Protein AF-A0A3N5LWG7-F1 (afdb_monomer_lite)

Secondary structure (DSSP, 8-state):
--EEEE-HHHHHHHHHHHHHTT----HHHHHHHTSSSEEEEEEE-SHHHHHTSBPP-STTTTTTS-TTS--BHHHHHHHHHHTT--HHHHHHTT-GGGHHHHHHHHT--GGGG-PEEEEEPPHHHHHH-TT--EEEEE-HHHHHHHHHHHHTTSS----EEEEEEES---

pLDDT: mean 87.25, std 9.74, range [47.16, 97.75]

Structure (mmCIF, N/CA/C/O backbone):
data_AF-A0A3N5LWG7-F1
#
_entry.id   AF-A0A3N5LWG7-F1
#
loop_
_atom_site.group_PDB
_atom_site.id
_atom_site.type_symbol
_atom_site.label_atom_id
_atom_site.label_alt_id
_atom_site.label_comp_id
_atom_site.label_asym_id
_atom_site.label_entity_id
_atom_site.label_seq_id
_atom_site.pdbx_PDB_ins_code
_atom_site.Cartn_x
_atom_site.Cartn_y
_atom_site.Cartn_z
_atom_site.occupancy
_atom_site.B_iso_or_equiv
_atom_site.auth_seq_id
_atom_site.auth_comp_id
_atom_site.auth_asym_id
_atom_site.auth_atom_id
_atom_site.pdbx_PDB_model_num
ATOM 1 N N . MET A 1 1 ? -10.930 -10.900 6.594 1.00 75.50 1 MET A N 1
ATOM 2 C CA . MET A 1 1 ? -10.620 -9.713 7.422 1.00 75.50 1 MET A CA 1
ATOM 3 C C . MET A 1 1 ? -11.469 -9.610 8.697 1.00 75.50 1 MET A C 1
ATOM 5 O O . MET A 1 1 ? -12.608 -9.138 8.664 1.00 75.50 1 MET A O 1
ATOM 9 N N . LYS A 1 2 ? -10.902 -10.026 9.837 1.00 81.06 2 LYS A N 1
ATOM 10 C CA . LYS A 1 2 ? -11.422 -9.712 11.183 1.00 81.06 2 LYS A CA 1
ATOM 11 C C . LYS A 1 2 ? -11.223 -8.223 11.502 1.00 81.06 2 LYS A C 1
ATOM 13 O O . LYS A 1 2 ? -10.289 -7.612 10.989 1.00 81.06 2 LYS A O 1
ATOM 18 N N . ARG A 1 3 ? -12.103 -7.638 12.324 1.00 87.06 3 ARG A N 1
ATOM 19 C CA . ARG A 1 3 ? -12.019 -6.228 12.738 1.00 87.06 3 ARG A CA 1
ATOM 20 C C . ARG A 1 3 ? -12.077 -6.100 14.253 1.00 87.06 3 ARG A C 1
ATOM 22 O O . ARG A 1 3 ? -13.041 -6.549 14.866 1.00 87.06 3 ARG A O 1
ATOM 29 N N . GLU A 1 4 ? -11.089 -5.435 14.828 1.00 87.50 4 GLU A N 1
ATOM 30 C CA . GLU A 1 4 ? -11.046 -5.047 16.234 1.00 87.50 4 GLU A CA 1
ATOM 31 C C . GLU A 1 4 ? -11.209 -3.529 16.325 1.00 87.50 4 GLU A C 1
ATOM 33 O O . GLU A 1 4 ? -10.419 -2.768 15.771 1.00 87.50 4 GLU A O 1
ATOM 38 N N . LYS A 1 5 ? -12.264 -3.058 16.994 1.00 85.88 5 LYS A N 1
ATOM 39 C CA . LYS A 1 5 ? -12.459 -1.619 17.193 1.00 85.88 5 LYS A CA 1
ATOM 40 C C . LYS A 1 5 ? -11.429 -1.106 18.195 1.00 85.88 5 LYS A C 1
ATOM 42 O O . LYS A 1 5 ? -11.364 -1.622 19.307 1.00 85.88 5 LYS A O 1
ATOM 47 N N . ILE A 1 6 ? -10.706 -0.049 17.837 1.00 85.69 6 ILE A N 1
ATOM 48 C CA . ILE A 1 6 ? -9.753 0.609 18.736 1.00 85.69 6 ILE A CA 1
ATOM 49 C C . ILE A 1 6 ? -10.149 2.060 19.001 1.00 85.69 6 ILE A C 1
ATOM 51 O O . ILE A 1 6 ? -10.894 2.675 18.235 1.00 85.69 6 ILE A O 1
ATOM 55 N N . THR A 1 7 ? -9.660 2.611 20.110 1.00 83.12 7 THR A N 1
ATOM 56 C CA . THR A 1 7 ? -9.832 4.031 20.428 1.00 83.12 7 THR A CA 1
ATOM 57 C C . THR A 1 7 ? -8.693 4.863 19.840 1.00 83.12 7 THR A C 1
ATOM 59 O O . THR A 1 7 ? -7.645 4.329 19.459 1.00 83.12 7 THR A O 1
ATOM 62 N N . VAL A 1 8 ? -8.888 6.182 19.769 1.00 79.56 8 VAL A N 1
ATOM 63 C CA . VAL A 1 8 ? -7.852 7.118 19.303 1.00 79.56 8 VAL A CA 1
ATOM 64 C C . VAL A 1 8 ? -6.620 7.034 20.204 1.00 79.56 8 VAL A C 1
ATOM 66 O O . VAL A 1 8 ? -5.512 6.921 19.697 1.00 79.56 8 VAL A O 1
ATOM 69 N N . GLU A 1 9 ? -6.803 6.924 21.521 1.00 80.25 9 GLU A N 1
ATOM 70 C CA . GLU A 1 9 ? -5.716 6.835 22.505 1.00 80.25 9 GLU A CA 1
ATOM 71 C C . GLU A 1 9 ? -4.892 5.542 22.367 1.00 80.25 9 GLU A C 1
ATOM 73 O O . GLU A 1 9 ? -3.733 5.470 22.785 1.00 80.25 9 GLU A O 1
ATOM 78 N N . VAL A 1 10 ? -5.478 4.471 21.818 1.00 81.50 10 VAL A N 1
ATOM 79 C CA . VAL A 1 10 ? -4.737 3.245 21.483 1.00 81.50 10 VAL A CA 1
ATOM 80 C C . VAL A 1 10 ? -3.902 3.464 20.222 1.00 81.50 10 VAL A C 1
ATOM 82 O O . VAL A 1 10 ? -2.721 3.114 20.221 1.00 81.50 10 VAL A O 1
ATOM 85 N N . ALA A 1 11 ? -4.476 4.075 19.181 1.00 79.94 11 ALA A N 1
ATOM 86 C CA . ALA A 1 11 ? -3.748 4.404 17.955 1.00 79.94 11 ALA A CA 1
ATOM 87 C C . ALA A 1 11 ? -2.589 5.383 18.230 1.00 79.94 11 ALA A C 1
ATOM 89 O O . ALA A 1 11 ? -1.458 5.133 17.818 1.00 79.94 11 ALA A O 1
ATOM 90 N N . GLU A 1 12 ? -2.842 6.441 19.003 1.00 79.62 12 GLU A N 1
ATOM 91 C CA . GLU A 1 12 ? -1.859 7.455 19.403 1.00 79.62 12 GLU A CA 1
ATOM 92 C C . GLU A 1 12 ? -0.753 6.915 20.308 1.00 79.62 12 GLU A C 1
ATOM 94 O O . GLU A 1 12 ? 0.331 7.480 20.316 1.00 79.62 12 GLU A O 1
ATOM 99 N N . ARG A 1 13 ? -0.973 5.824 21.054 1.00 79.31 13 ARG A N 1
ATOM 100 C CA . ARG A 1 13 ? 0.108 5.169 21.815 1.00 79.31 13 ARG A CA 1
ATOM 101 C C . ARG A 1 13 ? 0.953 4.237 20.961 1.00 79.31 13 ARG A C 1
ATOM 103 O O . ARG A 1 13 ? 2.157 4.146 21.179 1.00 79.31 13 ARG A O 1
ATOM 110 N N . ARG A 1 14 ? 0.344 3.532 20.005 1.00 77.12 14 ARG A N 1
ATOM 111 C CA . ARG A 1 14 ? 1.068 2.586 19.145 1.00 77.12 14 ARG A CA 1
ATOM 112 C C . ARG A 1 14 ? 1.905 3.311 18.089 1.00 77.12 14 ARG A C 1
ATOM 114 O O . ARG A 1 14 ? 3.055 2.941 17.880 1.00 77.12 14 ARG A O 1
ATOM 121 N N . LEU A 1 15 ? 1.377 4.357 17.453 1.00 75.44 15 LEU A N 1
ATOM 122 C CA . LEU A 1 15 ? 2.063 5.042 16.347 1.00 75.44 15 LEU A CA 1
ATOM 123 C C . LEU A 1 15 ? 3.438 5.641 16.727 1.00 75.44 15 LEU A C 1
ATOM 125 O O . LEU A 1 15 ? 4.384 5.416 15.972 1.00 75.44 15 LEU A O 1
ATOM 129 N N . PRO A 1 16 ? 3.623 6.300 17.888 1.00 72.50 16 PRO A N 1
ATOM 130 C CA . PRO A 1 16 ? 4.938 6.752 18.348 1.00 72.50 16 PRO A CA 1
ATOM 131 C C . PRO A 1 16 ? 5.904 5.600 18.626 1.00 72.50 16 PRO A C 1
ATOM 133 O O . PRO A 1 16 ? 7.048 5.660 18.196 1.00 72.50 16 PRO A O 1
ATOM 136 N N . GLN A 1 17 ? 5.442 4.502 19.239 1.00 71.88 17 GLN A N 1
ATOM 137 C CA . GLN A 1 17 ? 6.275 3.305 19.442 1.00 71.88 17 GLN A CA 1
ATOM 138 C C . GLN A 1 17 ? 6.746 2.710 18.108 1.00 71.88 17 GLN A C 1
ATOM 140 O O . GLN A 1 17 ? 7.833 2.143 18.016 1.00 71.88 17 GLN A O 1
ATOM 145 N N . HIS A 1 18 ? 5.937 2.840 17.054 1.00 68.38 18 HIS A N 1
ATOM 146 C CA . HIS A 1 18 ? 6.342 2.454 15.709 1.00 68.38 18 HIS A CA 1
ATOM 147 C C . HIS A 1 18 ? 7.382 3.417 15.118 1.00 68.38 18 HIS A C 1
ATOM 149 O O . HIS A 1 18 ? 8.371 2.945 14.556 1.00 68.38 18 HIS A O 1
ATOM 155 N N . GLN A 1 19 ? 7.215 4.732 15.290 1.00 69.50 19 GLN A N 1
ATOM 156 C CA . GLN A 1 19 ? 8.232 5.716 14.896 1.00 69.50 19 GLN A CA 1
ATOM 157 C C . GLN A 1 19 ? 9.566 5.481 15.619 1.00 69.50 19 GLN A C 1
ATOM 159 O O . GLN A 1 19 ? 10.614 5.486 14.979 1.00 69.50 19 GLN A O 1
ATOM 164 N N . GLU A 1 20 ? 9.534 5.191 16.922 1.00 69.62 20 GLU A N 1
ATOM 165 C CA . GLU A 1 20 ? 10.714 4.867 17.739 1.00 69.62 20 GLU A CA 1
ATOM 166 C C . GLU A 1 20 ? 11.441 3.604 17.256 1.00 69.62 20 GLU A C 1
ATOM 168 O O . GLU A 1 20 ? 12.663 3.512 17.349 1.00 69.62 20 GLU A O 1
ATOM 173 N N . ARG A 1 21 ? 10.710 2.642 16.679 1.00 64.06 21 ARG A N 1
ATOM 174 C CA . ARG A 1 21 ? 11.273 1.436 16.042 1.00 64.06 21 ARG A CA 1
ATOM 175 C C . ARG A 1 21 ? 11.795 1.683 14.620 1.00 64.06 21 ARG A C 1
ATOM 177 O O . ARG A 1 21 ? 12.184 0.734 13.943 1.00 64.06 21 ARG A O 1
ATOM 184 N N . GLY A 1 22 ? 11.805 2.935 14.165 1.00 57.78 22 GLY A N 1
ATOM 185 C CA . GLY A 1 22 ? 12.261 3.335 12.835 1.00 57.78 22 GLY A CA 1
ATOM 186 C C . GLY A 1 22 ? 11.218 3.151 11.731 1.00 57.78 22 GLY A C 1
ATOM 187 O O . GLY A 1 22 ? 11.546 3.314 10.557 1.00 57.78 22 GLY A O 1
ATOM 188 N N . PHE A 1 23 ? 9.964 2.825 12.066 1.00 64.06 23 PHE A N 1
ATOM 189 C CA . PHE A 1 23 ? 8.905 2.709 11.066 1.00 64.06 23 PHE A CA 1
ATOM 190 C C . PHE A 1 23 ? 8.369 4.087 10.683 1.00 64.06 23 PHE A C 1
ATOM 192 O O . PHE A 1 23 ? 8.066 4.923 11.533 1.00 64.06 23 PHE A O 1
ATOM 199 N N . HIS A 1 24 ? 8.195 4.315 9.383 1.00 63.25 24 HIS A N 1
ATOM 200 C CA . HIS A 1 24 ? 7.610 5.559 8.902 1.00 63.25 24 HIS A CA 1
ATOM 201 C C . HIS A 1 24 ? 6.124 5.651 9.277 1.00 63.25 24 HIS A C 1
ATOM 203 O O . HIS A 1 24 ? 5.340 4.759 8.940 1.00 63.25 24 HIS A O 1
ATOM 209 N N . VAL A 1 25 ? 5.756 6.758 9.925 1.00 66.31 25 VAL A N 1
ATOM 210 C CA . VAL A 1 25 ? 4.375 7.176 10.193 1.00 66.31 25 VAL A CA 1
ATOM 211 C C . VAL A 1 25 ? 4.226 8.602 9.675 1.00 66.31 25 VAL A C 1
ATOM 213 O O . VAL A 1 25 ? 4.926 9.498 10.157 1.00 66.31 25 VAL A O 1
ATOM 216 N N . ASP A 1 26 ? 3.333 8.811 8.707 1.00 69.88 26 ASP A N 1
ATOM 217 C CA . ASP A 1 26 ? 3.069 10.142 8.156 1.00 69.88 26 ASP A CA 1
ATOM 218 C C . ASP A 1 26 ? 2.348 11.011 9.204 1.00 69.88 26 ASP A C 1
ATOM 220 O O . ASP A 1 26 ? 1.373 10.599 9.837 1.00 69.88 26 ASP A O 1
ATOM 224 N N . THR A 1 27 ? 2.793 12.256 9.382 1.00 70.12 27 THR A N 1
ATOM 225 C CA . THR A 1 27 ? 2.126 13.248 10.238 1.00 70.12 27 THR A CA 1
ATOM 226 C C . THR A 1 27 ? 0.660 13.463 9.838 1.00 70.12 27 THR A C 1
ATOM 228 O O . THR A 1 27 ? -0.183 13.742 10.690 1.00 70.12 27 THR A O 1
ATOM 231 N N . ARG A 1 28 ? 0.318 13.279 8.557 1.00 75.81 28 ARG A N 1
ATOM 232 C CA . ARG A 1 28 ? -1.066 13.307 8.060 1.00 75.81 28 ARG A CA 1
ATOM 233 C C . ARG A 1 28 ? -1.922 12.193 8.647 1.00 75.81 28 ARG A C 1
ATOM 235 O O . ARG A 1 28 ? -3.111 12.412 8.864 1.00 75.81 28 ARG A O 1
ATOM 242 N N . LEU A 1 29 ? -1.344 11.023 8.923 1.00 80.06 29 LEU A N 1
ATOM 243 C CA . LEU A 1 29 ? -2.051 9.944 9.606 1.00 80.06 29 LEU A CA 1
ATOM 244 C C . LEU A 1 29 ? -2.380 10.353 11.044 1.00 80.06 29 LEU A C 1
ATOM 246 O O . LEU A 1 29 ? -3.524 10.200 11.461 1.00 80.06 29 LEU A O 1
ATOM 250 N N . LEU A 1 30 ? -1.426 10.959 11.761 1.00 77.94 30 LEU A N 1
ATOM 251 C CA . LEU A 1 30 ? -1.641 11.472 13.123 1.00 77.94 30 LEU A CA 1
ATOM 252 C C . LEU A 1 30 ? -2.733 12.555 13.185 1.00 77.94 30 LEU A C 1
ATOM 254 O O . LEU A 1 30 ? -3.504 12.621 14.136 1.00 77.94 30 LEU A O 1
ATOM 258 N N . GLN A 1 31 ? -2.852 13.391 12.156 1.00 78.88 31 GLN A N 1
ATOM 259 C CA . GLN A 1 31 ? -3.948 14.360 12.066 1.00 78.88 31 GLN A CA 1
ATOM 260 C C . GLN A 1 31 ? -5.287 13.705 11.706 1.00 78.88 31 GLN A C 1
ATOM 262 O O . GLN A 1 31 ? -6.343 14.193 12.095 1.00 78.88 31 GLN A O 1
ATOM 267 N N . GLU A 1 32 ? -5.272 12.610 10.949 1.00 80.69 32 GLU A N 1
ATOM 268 C CA . GLU A 1 32 ? -6.498 11.923 10.545 1.00 80.69 32 GLU A CA 1
ATOM 269 C C . GLU A 1 32 ? -7.086 11.081 11.681 1.00 80.69 32 GLU A C 1
ATOM 271 O O . GLU A 1 32 ? -8.310 11.011 11.816 1.00 80.69 32 GLU A O 1
ATOM 276 N N . ILE A 1 33 ? -6.244 10.483 12.536 1.00 82.50 33 ILE A N 1
ATOM 277 C CA . ILE A 1 33 ? -6.689 9.687 13.694 1.00 82.50 33 ILE A CA 1
ATOM 278 C C . ILE A 1 33 ? -7.404 10.523 14.767 1.00 82.50 33 ILE A C 1
ATOM 280 O O . ILE A 1 33 ? -8.210 9.964 15.511 1.00 82.50 33 ILE A O 1
ATOM 284 N N . THR A 1 34 ? -7.208 11.841 14.805 1.00 79.44 34 THR A N 1
ATOM 285 C CA . THR A 1 34 ? -7.888 12.730 15.764 1.00 79.44 34 THR A CA 1
ATOM 286 C C . THR A 1 34 ? -9.244 13.235 15.267 1.00 79.44 34 THR A C 1
ATOM 288 O O . THR A 1 34 ? -10.040 13.751 16.051 1.00 79.44 34 THR A O 1
ATOM 291 N N . LYS A 1 35 ? -9.563 13.064 13.976 1.00 79.81 35 LYS A N 1
ATOM 292 C CA . LYS A 1 35 ? -10.859 13.477 13.415 1.00 79.81 35 LYS A CA 1
ATOM 293 C C . LYS A 1 35 ? -12.010 12.565 13.871 1.00 79.81 35 LYS A C 1
ATOM 295 O O . LYS A 1 35 ? -11.790 11.383 14.137 1.00 79.81 35 LYS A O 1
ATOM 300 N N . PRO A 1 36 ? -13.263 13.059 13.904 1.00 73.75 36 PRO A N 1
ATOM 301 C CA . PRO A 1 36 ? -14.424 12.225 14.207 1.00 73.75 36 PRO A CA 1
ATOM 302 C C . PRO A 1 36 ? -14.576 11.049 13.233 1.00 73.75 36 PRO A C 1
ATOM 304 O O . PRO A 1 36 ? -14.557 11.239 12.021 1.00 73.75 36 PRO A O 1
ATOM 307 N N . GLY A 1 37 ? -14.775 9.846 13.776 1.00 81.81 37 GLY A N 1
ATOM 308 C CA . GLY A 1 37 ? -15.145 8.620 13.059 1.00 81.81 37 GLY A CA 1
ATOM 309 C C . GLY A 1 37 ? -14.550 7.375 13.711 1.00 81.81 37 GLY A C 1
ATOM 310 O O . GLY A 1 37 ? -14.050 7.441 14.835 1.00 81.81 37 GLY A O 1
ATOM 311 N N . GLN A 1 38 ? -14.592 6.234 13.028 1.00 86.19 38 GLN A N 1
ATOM 312 C CA . GLN A 1 38 ? -14.240 4.942 13.622 1.00 86.19 38 GLN A CA 1
ATOM 313 C C . GL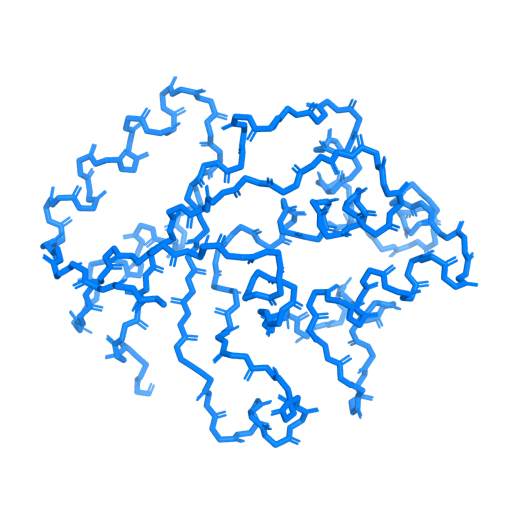N A 1 38 ? -12.849 4.470 13.187 1.00 86.19 38 GLN A C 1
ATOM 315 O O . GLN A 1 38 ? -12.468 4.620 12.026 1.00 86.19 38 GLN A O 1
ATOM 320 N N . LEU A 1 39 ? -12.103 3.905 14.140 1.00 89.38 39 LEU A N 1
ATOM 321 C CA . LEU A 1 39 ? -10.806 3.272 13.919 1.00 89.38 39 LEU A CA 1
ATOM 322 C C . LEU A 1 39 ? -10.933 1.784 14.208 1.00 89.38 39 LEU A C 1
ATOM 324 O O . LEU A 1 39 ? -11.446 1.385 15.259 1.00 89.38 39 LEU A O 1
ATOM 328 N N . PHE A 1 40 ? -10.434 0.976 13.285 1.00 89.19 40 PHE A N 1
ATOM 329 C CA . PHE A 1 40 ? -10.361 -0.463 13.458 1.00 89.19 40 PHE A CA 1
ATOM 330 C C . PHE A 1 40 ? -8.955 -0.949 13.159 1.00 89.19 40 PHE A C 1
ATOM 332 O O . PHE A 1 40 ? -8.342 -0.532 12.178 1.00 89.19 40 PHE A O 1
ATOM 339 N N . LEU A 1 41 ? -8.481 -1.871 13.982 1.00 88.50 41 LEU A N 1
ATOM 340 C CA . LEU A 1 41 ? -7.405 -2.764 13.616 1.00 88.50 41 LEU A CA 1
ATOM 341 C C . LEU A 1 41 ? -7.969 -3.912 12.810 1.00 88.50 41 LEU A C 1
ATOM 343 O O . LEU A 1 41 ? -8.940 -4.558 13.213 1.00 88.50 41 LEU A O 1
ATOM 347 N N . VAL A 1 42 ? -7.384 -4.137 11.646 1.00 91.12 42 VAL A N 1
ATOM 348 C CA . VAL A 1 42 ? -7.797 -5.216 10.763 1.00 91.12 42 VAL A CA 1
ATOM 349 C C . VAL A 1 42 ? -6.560 -5.917 10.234 1.00 91.12 42 VAL A C 1
ATOM 351 O O . VAL A 1 42 ? -5.522 -5.295 10.032 1.00 91.12 42 VAL A O 1
ATOM 354 N N . GLU A 1 43 ? -6.665 -7.219 10.019 1.00 91.25 43 GLU A N 1
ATOM 355 C CA . GLU A 1 43 ? -5.576 -8.012 9.459 1.00 91.25 43 GLU A CA 1
ATOM 356 C C . GLU A 1 43 ? -5.895 -8.351 8.004 1.00 91.25 43 GLU A C 1
ATOM 358 O O . GLU A 1 43 ? -6.980 -8.857 7.692 1.00 91.25 43 GLU A O 1
ATOM 363 N N . LEU A 1 44 ? -4.953 -8.047 7.114 1.00 93.19 44 LEU A N 1
ATOM 364 C CA . LEU A 1 44 ? -4.927 -8.585 5.761 1.00 93.19 44 LEU A CA 1
ATOM 365 C C . LEU A 1 44 ? -4.246 -9.950 5.860 1.00 93.19 44 LEU A C 1
ATOM 367 O O . LEU A 1 44 ? -3.042 -10.032 6.084 1.00 93.19 44 LEU A O 1
ATOM 371 N N . GLU A 1 45 ? -5.034 -11.016 5.774 1.00 93.75 45 GLU A N 1
ATOM 372 C CA . GLU A 1 45 ? -4.590 -12.389 6.030 1.00 93.75 45 GLU A CA 1
ATOM 373 C C . GLU A 1 45 ? -3.883 -12.974 4.801 1.00 93.75 45 GLU A C 1
ATOM 375 O O . GLU A 1 45 ? -3.019 -13.844 4.913 1.00 93.75 45 GLU A O 1
ATOM 380 N N . THR A 1 46 ? -4.242 -12.493 3.607 1.00 95.69 46 THR A N 1
ATOM 381 C CA . THR A 1 46 ? -3.778 -13.056 2.336 1.00 95.69 46 THR A CA 1
ATOM 382 C C . THR A 1 46 ? -3.075 -12.042 1.443 1.00 95.69 46 THR A C 1
ATOM 384 O O . THR A 1 46 ? -3.425 -10.862 1.390 1.00 95.69 46 THR A O 1
ATOM 387 N N . GLU A 1 47 ? -2.141 -12.545 0.628 1.00 95.94 47 GLU A N 1
ATOM 388 C CA . GLU A 1 47 ? -1.468 -11.756 -0.408 1.00 95.94 47 GLU A CA 1
ATOM 389 C C . GLU A 1 47 ? -2.483 -11.068 -1.329 1.00 95.94 47 GLU A C 1
ATOM 391 O O . GLU A 1 47 ? -2.317 -9.908 -1.697 1.00 95.94 47 GLU A O 1
ATOM 396 N N . LYS A 1 48 ? -3.575 -11.767 -1.657 1.00 97.12 48 LYS A N 1
ATOM 397 C CA . LYS A 1 48 ? -4.646 -11.242 -2.502 1.00 97.12 48 LYS A CA 1
ATOM 398 C C . LYS A 1 48 ? -5.333 -10.027 -1.873 1.00 97.12 48 LYS A C 1
ATOM 400 O O . LYS A 1 48 ? -5.530 -9.037 -2.566 1.00 97.12 48 LYS A O 1
ATOM 405 N N . GLU A 1 49 ? -5.689 -10.086 -0.589 1.00 96.06 49 GLU A N 1
ATOM 406 C CA . GLU A 1 49 ? -6.321 -8.954 0.109 1.00 96.06 49 GLU A CA 1
ATOM 407 C C . GLU A 1 49 ? -5.430 -7.708 0.076 1.00 96.06 49 GLU A C 1
ATOM 409 O O . GLU A 1 49 ? -5.926 -6.608 -0.166 1.00 96.06 49 GLU A O 1
ATOM 414 N N . PHE A 1 50 ? -4.118 -7.889 0.258 1.00 95.88 50 PHE A N 1
ATOM 415 C CA . PHE A 1 50 ? -3.144 -6.808 0.138 1.00 95.88 50 PHE A CA 1
ATOM 416 C C . PHE A 1 50 ? -3.029 -6.286 -1.298 1.00 95.88 50 PHE A C 1
ATOM 418 O O . PHE A 1 50 ? -3.106 -5.083 -1.531 1.00 95.88 50 PHE A O 1
ATOM 425 N N . LEU A 1 51 ? -2.876 -7.172 -2.279 1.00 97.12 51 LEU A N 1
ATOM 426 C CA . LEU A 1 51 ? -2.697 -6.787 -3.678 1.00 97.12 51 LEU A CA 1
ATOM 427 C C . LEU A 1 51 ? -3.949 -6.145 -4.306 1.00 97.12 51 LEU A C 1
ATOM 429 O O . LEU A 1 51 ? -3.817 -5.400 -5.280 1.00 97.12 51 LEU A O 1
ATOM 433 N N . ASP A 1 52 ? -5.131 -6.375 -3.732 1.00 97.62 52 ASP A N 1
ATOM 434 C CA . ASP A 1 52 ? -6.397 -5.737 -4.117 1.00 97.62 52 ASP A CA 1
ATOM 435 C C . ASP A 1 52 ? -6.592 -4.335 -3.505 1.00 97.62 52 ASP A C 1
ATOM 437 O O . ASP A 1 52 ? -7.569 -3.651 -3.826 1.00 97.62 52 ASP A O 1
ATOM 441 N N . LEU A 1 53 ? -5.685 -3.863 -2.642 1.00 96.88 53 LEU A N 1
ATOM 442 C CA . LEU A 1 53 ? -5.731 -2.487 -2.148 1.00 96.88 53 LEU A CA 1
ATOM 443 C C . LEU A 1 53 ? -5.554 -1.489 -3.301 1.00 96.88 53 LEU A C 1
ATOM 445 O O . LEU A 1 53 ? -4.698 -1.652 -4.171 1.00 96.88 53 LEU A O 1
ATOM 449 N N . VAL A 1 54 ? -6.359 -0.429 -3.289 1.00 96.25 54 VAL A N 1
ATOM 450 C CA . VAL A 1 54 ? -6.356 0.651 -4.277 1.00 96.25 54 VAL A CA 1
ATOM 451 C C . VAL A 1 54 ? -5.287 1.667 -3.919 1.00 96.25 54 VAL A C 1
ATOM 453 O O . VAL A 1 54 ? -5.256 2.225 -2.820 1.00 96.25 54 VAL A O 1
ATOM 456 N N . TRP A 1 55 ? -4.415 1.930 -4.881 1.00 94.12 55 TRP A N 1
ATOM 457 C CA . TRP A 1 55 ? -3.315 2.860 -4.740 1.00 94.12 55 TRP A CA 1
ATOM 458 C C . TRP A 1 55 ? -3.691 4.271 -5.206 1.00 94.12 55 TRP A C 1
ATOM 460 O O . TRP A 1 55 ? -4.675 4.499 -5.925 1.00 94.12 55 TRP A O 1
ATOM 470 N N . GLN A 1 56 ? -2.904 5.253 -4.772 1.00 86.62 56 GLN A N 1
ATOM 471 C CA . GLN A 1 56 ? -3.185 6.653 -5.068 1.00 86.62 56 GLN A CA 1
ATOM 472 C C . GLN A 1 56 ? -3.031 6.961 -6.565 1.00 86.62 56 GLN A C 1
ATOM 474 O O . GLN A 1 56 ? -2.027 6.607 -7.189 1.00 86.62 56 GLN A O 1
ATOM 479 N N . ALA A 1 57 ? -4.010 7.669 -7.131 1.00 84.69 57 ALA A N 1
ATOM 480 C CA . ALA A 1 57 ? -3.912 8.255 -8.463 1.00 84.69 57 ALA A CA 1
ATOM 481 C C . ALA A 1 57 ? -3.712 9.760 -8.331 1.00 84.69 57 ALA A C 1
ATOM 483 O O . ALA A 1 57 ? -4.607 10.484 -7.901 1.00 84.69 57 ALA A O 1
ATOM 484 N N . ASN A 1 58 ? -2.522 10.220 -8.690 1.00 86.69 58 ASN A N 1
ATOM 485 C CA . ASN A 1 58 ? -2.213 11.628 -8.880 1.00 86.69 58 ASN A CA 1
ATOM 486 C C . ASN A 1 58 ? -1.149 11.754 -9.977 1.00 86.69 58 ASN A C 1
ATOM 488 O O . ASN A 1 58 ? -0.574 10.754 -10.413 1.00 86.69 58 ASN A O 1
ATOM 492 N N . ASP A 1 59 ? -0.851 12.980 -10.405 1.00 86.38 59 ASP A N 1
ATOM 493 C CA . ASP A 1 59 ? 0.112 13.214 -11.489 1.00 86.38 59 ASP A CA 1
ATOM 494 C C . ASP A 1 59 ? 1.497 12.619 -11.208 1.00 86.38 59 ASP A C 1
ATOM 496 O O . ASP A 1 59 ? 2.197 12.202 -12.129 1.00 86.38 59 ASP A O 1
ATOM 500 N N . ARG A 1 60 ? 1.880 12.509 -9.931 1.00 88.69 60 ARG A N 1
ATOM 501 C CA . ARG A 1 60 ? 3.183 11.974 -9.521 1.00 88.69 60 ARG A CA 1
ATOM 502 C C . ARG A 1 60 ? 3.263 10.449 -9.617 1.00 88.69 60 ARG A C 1
ATOM 504 O O . ARG A 1 60 ? 4.357 9.923 -9.791 1.00 88.69 60 ARG A O 1
ATOM 511 N N . THR A 1 61 ? 2.135 9.741 -9.521 1.00 90.81 61 THR A N 1
ATOM 512 C CA . THR A 1 61 ? 2.059 8.271 -9.639 1.00 90.81 61 THR A CA 1
ATOM 513 C C . THR A 1 61 ? 1.580 7.797 -11.010 1.00 90.81 61 THR A C 1
ATOM 515 O O . THR A 1 61 ? 1.507 6.590 -11.256 1.00 90.81 61 THR A O 1
ATOM 518 N N . ARG A 1 62 ? 1.316 8.733 -11.931 1.00 91.06 62 ARG A N 1
ATOM 519 C CA . ARG A 1 62 ? 0.763 8.494 -13.271 1.00 91.06 62 ARG A CA 1
ATOM 520 C C . ARG A 1 62 ? 1.443 7.386 -14.090 1.00 91.06 62 ARG A C 1
ATOM 522 O O . ARG A 1 62 ? 0.701 6.674 -14.763 1.00 91.06 62 ARG A O 1
ATOM 529 N N . PRO A 1 63 ? 2.775 7.159 -14.037 1.00 92.50 63 PRO A N 1
ATOM 530 C CA . PRO A 1 63 ? 3.390 6.035 -14.755 1.00 92.50 63 PRO A CA 1
ATOM 531 C C . PRO A 1 63 ? 2.808 4.669 -14.382 1.00 92.50 63 PRO A C 1
ATOM 533 O O . PRO A 1 63 ? 2.740 3.767 -15.210 1.00 92.50 63 PRO A O 1
ATOM 536 N N . LEU A 1 64 ? 2.375 4.514 -13.130 1.00 93.44 64 LEU A N 1
ATOM 53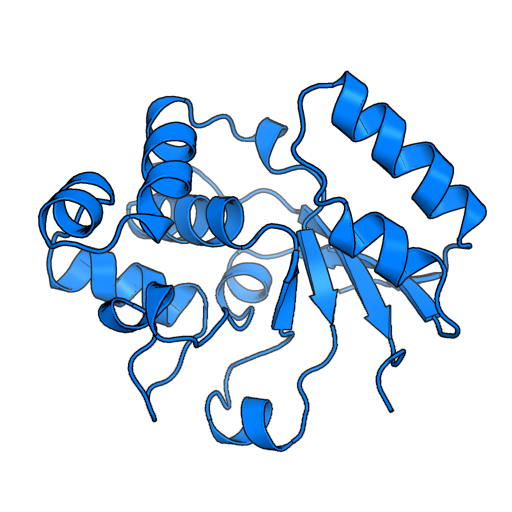7 C CA . LEU A 1 64 ? 1.884 3.251 -12.583 1.00 93.44 64 LEU A CA 1
ATOM 538 C C . LEU A 1 64 ? 0.374 3.261 -12.304 1.00 93.44 64 LEU A C 1
ATOM 54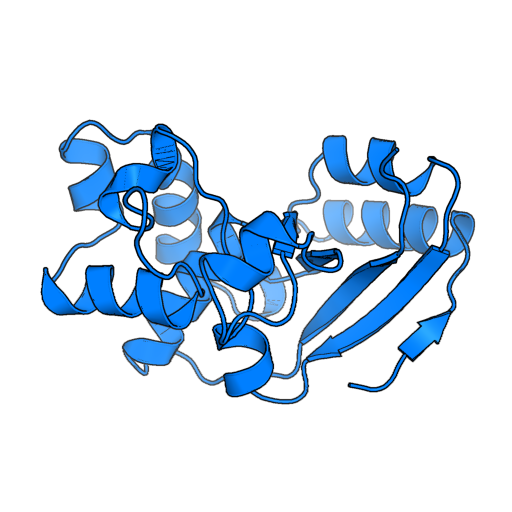0 O O . LEU A 1 64 ? -0.240 2.194 -12.259 1.00 93.44 64 LEU A O 1
ATOM 544 N N . ALA A 1 65 ? -0.228 4.442 -12.158 1.00 93.00 65 ALA A N 1
ATOM 545 C CA . ALA A 1 65 ? -1.669 4.656 -12.031 1.00 93.00 65 ALA A CA 1
ATOM 546 C C . ALA A 1 65 ? -2.170 5.673 -13.082 1.00 93.00 65 ALA A C 1
ATOM 548 O O . ALA A 1 65 ? -2.571 6.784 -12.725 1.00 93.00 65 ALA A O 1
ATOM 549 N N . PRO A 1 66 ? -2.110 5.339 -14.386 1.00 91.75 66 PRO A N 1
ATOM 550 C CA . PRO A 1 66 ? -2.600 6.225 -15.436 1.00 91.75 66 PRO A CA 1
ATOM 551 C C . PRO A 1 66 ? -4.108 6.491 -15.308 1.00 91.75 66 PRO A C 1
ATOM 553 O O . PRO A 1 66 ? -4.866 5.658 -14.813 1.00 91.75 66 PRO A O 1
ATOM 556 N N . CYS A 1 67 ? -4.552 7.661 -15.773 1.00 89.25 67 CYS A N 1
ATOM 557 C CA . CYS A 1 67 ? -5.956 8.068 -15.705 1.00 89.25 67 CYS A CA 1
ATOM 558 C C . CYS A 1 67 ? -6.875 7.053 -16.403 1.00 89.25 67 CYS A C 1
ATOM 560 O O . CYS A 1 67 ? -6.587 6.613 -17.517 1.00 89.25 67 CYS A O 1
ATOM 562 N N . GLY A 1 68 ? -7.987 6.707 -15.751 1.00 87.81 68 GLY A N 1
ATOM 563 C CA . GLY A 1 68 ? -8.986 5.772 -16.281 1.00 87.81 68 GLY A CA 1
ATOM 564 C C . GLY A 1 68 ? -8.554 4.303 -16.292 1.00 87.81 68 GLY A C 1
ATOM 565 O O . GLY A 1 68 ? -9.256 3.472 -16.860 1.00 87.81 68 GLY A O 1
ATOM 566 N N . GLN A 1 69 ? -7.410 3.966 -15.692 1.00 91.25 69 GLN A N 1
ATOM 567 C CA . GLN A 1 69 ? -6.911 2.595 -15.620 1.00 91.25 69 GLN A CA 1
ATOM 568 C C . GLN A 1 69 ? -7.028 2.040 -14.193 1.00 91.25 69 GLN A C 1
ATOM 570 O O . GLN A 1 69 ? -6.825 2.786 -13.231 1.00 91.25 69 GLN A O 1
ATOM 575 N N . PRO A 1 70 ? -7.289 0.726 -14.033 1.00 93.44 70 PRO A N 1
ATOM 576 C CA . PRO A 1 70 ? -7.308 0.084 -12.725 1.00 93.44 70 PRO A CA 1
ATOM 577 C C . PRO A 1 70 ? -5.994 0.286 -11.971 1.00 93.44 70 PRO A C 1
ATOM 579 O O . PRO A 1 70 ? -4.903 0.217 -12.555 1.00 93.44 70 PRO A O 1
ATOM 582 N N . ARG A 1 71 ? -6.097 0.555 -10.673 1.00 95.38 71 ARG A N 1
ATOM 583 C CA . ARG A 1 71 ? -4.965 0.969 -9.834 1.00 95.38 71 ARG A CA 1
ATOM 584 C C . ARG A 1 71 ? -4.909 0.211 -8.516 1.00 95.38 71 ARG A C 1
ATOM 586 O O . ARG A 1 71 ? -4.588 0.796 -7.483 1.00 95.38 71 ARG A O 1
ATOM 593 N N . THR A 1 72 ? -5.227 -1.083 -8.533 1.00 97.69 72 THR A N 1
ATOM 594 C CA . THR A 1 72 ? -4.841 -1.922 -7.394 1.00 97.69 72 THR A CA 1
ATOM 595 C C . THR A 1 72 ? -3.315 -2.021 -7.322 1.00 97.69 72 THR A C 1
ATOM 597 O O . THR A 1 72 ? -2.617 -1.803 -8.321 1.00 97.69 72 THR A O 1
ATOM 600 N N . LEU A 1 73 ? -2.771 -2.376 -6.158 1.00 97.44 73 LEU A N 1
ATOM 601 C CA . LEU A 1 73 ? -1.344 -2.668 -6.021 1.00 97.44 73 LEU A CA 1
ATOM 602 C C . LEU A 1 73 ? -0.885 -3.737 -7.020 1.00 97.44 73 LEU A C 1
ATOM 604 O O . LEU A 1 73 ? 0.203 -3.607 -7.582 1.00 97.44 73 LEU A O 1
ATOM 608 N N . LEU A 1 74 ? -1.723 -4.743 -7.294 1.00 97.75 74 LEU A N 1
ATOM 609 C CA . LEU A 1 74 ? -1.464 -5.740 -8.331 1.00 97.75 74 LEU A CA 1
ATOM 610 C C . LEU A 1 74 ? -1.300 -5.104 -9.713 1.00 97.75 74 LEU A C 1
ATOM 612 O O . LEU A 1 74 ? -0.347 -5.422 -10.422 1.00 97.75 74 LEU A O 1
ATOM 616 N N . ASP A 1 75 ? -2.219 -4.222 -10.104 1.00 96.69 75 ASP A N 1
ATOM 617 C CA . ASP A 1 75 ? -2.189 -3.574 -11.417 1.00 96.69 75 ASP A CA 1
ATOM 618 C C . ASP A 1 75 ? -0.938 -2.697 -11.563 1.00 96.69 75 ASP A C 1
ATOM 620 O O . ASP A 1 75 ? -0.224 -2.770 -12.566 1.00 96.69 75 ASP A O 1
ATOM 624 N N . CYS A 1 76 ? -0.623 -1.911 -10.533 1.00 96.06 76 CYS A N 1
ATOM 625 C CA . CYS A 1 76 ? 0.550 -1.044 -10.509 1.00 96.06 76 CYS A CA 1
ATOM 626 C C . CYS A 1 76 ? 1.866 -1.845 -10.525 1.00 96.06 76 CYS A C 1
ATOM 628 O O . CYS A 1 76 ? 2.771 -1.525 -11.299 1.00 96.06 76 CYS A O 1
ATOM 630 N N . ALA A 1 77 ? 1.970 -2.920 -9.737 1.00 96.56 77 ALA A N 1
ATOM 631 C CA . ALA A 1 77 ? 3.139 -3.800 -9.730 1.00 96.56 77 ALA A CA 1
ATOM 632 C C . ALA A 1 77 ? 3.306 -4.559 -11.056 1.00 96.56 77 ALA A C 1
ATOM 634 O O . ALA A 1 77 ? 4.426 -4.732 -11.538 1.00 96.56 77 ALA A O 1
ATOM 635 N N . ARG A 1 78 ? 2.203 -4.964 -11.697 1.00 96.12 78 ARG A N 1
ATOM 636 C CA . ARG A 1 78 ? 2.239 -5.575 -13.033 1.00 96.12 78 ARG A CA 1
ATOM 637 C C . ARG A 1 78 ? 2.762 -4.623 -14.091 1.00 96.12 78 ARG A C 1
ATOM 639 O O . ARG A 1 78 ? 3.509 -5.073 -14.948 1.00 96.12 78 ARG A O 1
ATOM 646 N N . ARG A 1 79 ? 2.434 -3.329 -14.026 1.00 95.06 79 ARG A N 1
ATOM 647 C CA . ARG A 1 79 ? 3.012 -2.329 -14.941 1.00 95.06 79 ARG A CA 1
ATOM 648 C C . ARG A 1 79 ? 4.524 -2.219 -14.758 1.00 95.06 79 ARG A C 1
ATOM 650 O O . ARG A 1 79 ? 5.242 -2.270 -15.749 1.00 95.06 79 ARG A O 1
ATOM 657 N N . LEU A 1 80 ? 5.017 -2.183 -13.515 1.00 94.44 80 LEU A N 1
ATOM 658 C CA . LEU A 1 80 ? 6.464 -2.248 -13.249 1.00 94.44 80 LEU A CA 1
ATOM 659 C C . LEU A 1 80 ? 7.106 -3.492 -13.875 1.00 94.44 80 LEU A C 1
ATOM 661 O O . LEU A 1 80 ? 8.172 -3.399 -14.471 1.00 94.44 80 LEU A O 1
ATOM 665 N N . ALA A 1 81 ? 6.471 -4.659 -13.745 1.00 91.81 81 ALA A N 1
ATOM 666 C CA . ALA A 1 81 ? 6.987 -5.899 -14.318 1.00 91.81 81 ALA A CA 1
ATOM 667 C C . ALA A 1 81 ? 6.924 -5.919 -15.856 1.00 91.81 81 ALA A C 1
ATOM 669 O O . ALA A 1 81 ? 7.881 -6.340 -16.493 1.00 91.81 81 ALA A O 1
ATOM 670 N N . ALA A 1 82 ? 5.826 -5.448 -16.452 1.00 90.81 82 ALA A N 1
ATOM 671 C CA . ALA A 1 82 ? 5.598 -5.485 -17.896 1.00 90.81 82 ALA A CA 1
ATOM 672 C C . ALA A 1 82 ? 6.579 -4.604 -18.680 1.00 90.81 82 ALA A C 1
ATOM 674 O O . ALA A 1 82 ? 6.970 -4.964 -19.785 1.00 90.81 82 ALA A O 1
ATOM 675 N N . PHE A 1 83 ? 6.983 -3.469 -18.107 1.00 87.81 83 PHE A N 1
ATOM 676 C CA . PHE A 1 83 ? 7.957 -2.560 -18.716 1.00 87.81 83 PHE A CA 1
ATOM 677 C C . PHE A 1 83 ? 9.389 -2.767 -18.205 1.00 87.81 83 PHE A C 1
ATOM 679 O O . PHE A 1 83 ? 10.267 -1.970 -18.520 1.00 87.81 83 PHE A O 1
ATOM 686 N N . ASP A 1 84 ? 9.604 -3.797 -17.381 1.00 87.62 84 ASP A N 1
ATOM 687 C CA . ASP A 1 84 ? 10.835 -4.032 -16.620 1.00 87.62 84 ASP A CA 1
ATOM 688 C C . ASP A 1 84 ? 11.393 -2.771 -15.932 1.00 87.62 84 ASP A C 1
ATOM 690 O O . ASP A 1 84 ? 12.592 -2.506 -15.872 1.00 87.62 84 ASP A O 1
ATOM 694 N N . TRP A 1 85 ? 10.494 -1.947 -15.395 1.00 92.56 85 TRP A N 1
ATOM 695 C CA . TRP A 1 85 ? 10.875 -0.725 -14.707 1.00 92.56 85 TRP A CA 1
ATOM 696 C C . TRP A 1 85 ? 11.347 -1.019 -13.284 1.00 92.56 85 TRP A C 1
ATOM 698 O O . TRP A 1 85 ? 10.686 -1.705 -12.495 1.00 92.56 85 TRP A O 1
ATOM 708 N N . SER A 1 86 ? 12.481 -0.422 -12.926 1.00 93.44 86 SER A N 1
ATOM 709 C CA . SER A 1 86 ? 12.882 -0.212 -11.538 1.00 93.44 86 SER A CA 1
ATOM 710 C C . SER A 1 86 ? 12.376 1.151 -11.041 1.00 93.44 86 SER A C 1
ATOM 712 O O . SER A 1 86 ? 11.995 2.021 -11.827 1.00 93.44 86 SER A O 1
ATOM 714 N N . PHE A 1 87 ? 12.372 1.363 -9.721 1.00 95.75 87 PHE A N 1
ATOM 715 C CA . PHE A 1 87 ? 12.060 2.690 -9.175 1.00 95.75 87 PHE A CA 1
ATOM 716 C C . PHE A 1 87 ? 13.112 3.727 -9.582 1.00 95.75 87 PHE A C 1
ATOM 718 O O . PHE A 1 87 ? 12.769 4.879 -9.811 1.00 95.75 87 PHE A O 1
ATOM 725 N N . GLU A 1 88 ? 14.362 3.300 -9.748 1.00 95.94 88 GLU A N 1
ATOM 726 C CA . GLU A 1 8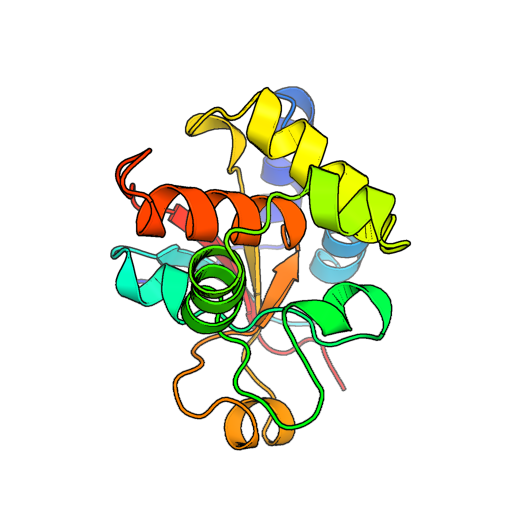8 ? 15.456 4.120 -10.264 1.00 95.94 88 GLU A CA 1
ATOM 727 C C . GLU A 1 88 ? 15.175 4.617 -11.690 1.00 95.94 88 GLU A C 1
ATOM 729 O O . GLU A 1 88 ? 15.278 5.813 -11.951 1.00 95.94 88 GLU A O 1
ATOM 734 N N . VAL A 1 89 ? 14.704 3.739 -12.585 1.00 95.19 89 VAL A N 1
ATOM 735 C CA . VAL A 1 89 ? 14.286 4.127 -13.945 1.00 95.19 89 VAL A CA 1
ATOM 736 C C . VAL A 1 89 ? 13.183 5.186 -13.904 1.00 95.19 89 VAL A C 1
ATOM 738 O O . VAL A 1 89 ? 13.245 6.163 -14.648 1.00 95.19 89 VAL A O 1
ATOM 741 N N . LEU A 1 90 ? 12.193 5.043 -13.016 1.00 95.19 90 LEU A N 1
ATOM 742 C CA . LEU A 1 90 ? 11.122 6.036 -12.866 1.00 95.19 90 LEU A CA 1
ATOM 743 C C . LEU A 1 90 ? 11.641 7.385 -12.349 1.00 95.19 90 LEU A C 1
ATOM 745 O O . LEU A 1 90 ? 11.212 8.431 -12.835 1.00 95.19 90 LEU A O 1
ATOM 749 N N . VAL A 1 91 ? 12.578 7.376 -11.398 1.00 95.94 91 VAL A N 1
ATOM 750 C CA . VAL A 1 91 ? 13.224 8.601 -10.906 1.00 95.94 91 VAL A CA 1
ATOM 751 C C . VAL A 1 91 ? 13.975 9.298 -12.042 1.00 95.94 91 VAL A C 1
ATOM 753 O O . VAL A 1 91 ? 13.743 10.484 -12.277 1.00 95.94 91 VAL A O 1
ATOM 756 N N . TYR A 1 92 ? 14.806 8.567 -12.792 1.00 95.38 92 TYR A N 1
ATOM 757 C CA . TYR A 1 92 ? 15.553 9.122 -13.926 1.00 95.38 92 TYR A CA 1
ATOM 758 C C . TYR A 1 92 ? 14.653 9.614 -15.063 1.00 95.38 92 TYR A C 1
ATOM 760 O O . TYR A 1 92 ? 14.994 10.582 -15.738 1.00 95.38 92 TYR A O 1
ATOM 768 N N . ALA A 1 93 ? 13.475 9.014 -15.236 1.00 93.25 93 ALA A N 1
ATOM 769 C CA . ALA A 1 93 ? 12.462 9.458 -16.190 1.00 93.25 93 ALA A CA 1
ATOM 770 C C . ALA A 1 93 ? 11.688 10.719 -15.746 1.00 93.25 93 ALA A C 1
ATOM 772 O O . ALA A 1 93 ? 10.738 11.118 -16.419 1.00 93.25 93 ALA A O 1
ATOM 773 N N . GLY A 1 94 ? 12.067 11.351 -14.628 1.00 94.50 94 GLY A N 1
ATOM 774 C CA . GLY A 1 94 ? 11.476 12.607 -14.162 1.00 94.50 94 GLY A CA 1
ATOM 775 C C . GLY A 1 94 ? 10.330 12.446 -13.162 1.00 94.50 94 GLY A C 1
ATOM 776 O O . GLY A 1 94 ? 9.569 13.392 -12.960 1.00 94.50 94 GLY A O 1
ATOM 777 N N . TYR A 1 95 ? 10.204 11.287 -12.504 1.00 93.75 95 TYR A N 1
ATOM 778 C CA . TYR A 1 95 ? 9.187 11.042 -11.474 1.00 93.75 95 TYR A CA 1
ATOM 779 C C . TYR A 1 95 ? 9.822 10.928 -10.073 1.00 93.75 95 TYR A C 1
ATOM 781 O O . TYR A 1 95 ? 9.886 9.836 -9.500 1.00 93.75 95 TYR A O 1
ATOM 789 N N . PRO A 1 96 ? 10.257 12.048 -9.456 1.00 93.88 96 PRO A N 1
ATOM 790 C CA . PRO A 1 96 ? 11.014 12.042 -8.196 1.00 93.88 96 PRO A CA 1
ATOM 791 C C . PRO A 1 96 ? 10.212 11.536 -6.990 1.00 93.88 96 PRO A C 1
ATOM 793 O O . PRO A 1 96 ? 10.782 11.215 -5.954 1.00 93.88 96 PRO A O 1
ATOM 796 N N . TRP A 1 97 ? 8.887 11.420 -7.110 1.00 92.56 97 TRP A N 1
ATOM 797 C CA . TRP A 1 97 ? 8.041 10.802 -6.087 1.00 92.56 97 TRP A CA 1
ATOM 798 C C . TRP A 1 97 ? 8.482 9.365 -5.758 1.00 92.56 97 TRP A C 1
ATOM 800 O O . TRP A 1 97 ? 8.423 8.944 -4.607 1.00 92.56 97 TRP A O 1
ATOM 810 N N . PHE A 1 98 ? 9.023 8.642 -6.742 1.00 95.00 98 PHE A N 1
ATOM 811 C CA . PHE A 1 98 ? 9.535 7.284 -6.558 1.00 95.00 98 PHE A CA 1
ATOM 812 C C . PHE A 1 98 ? 10.883 7.206 -5.828 1.00 95.00 98 PHE A C 1
ATOM 814 O O . PHE A 1 98 ? 11.313 6.099 -5.509 1.00 95.00 98 PHE A O 1
ATOM 821 N N . GLN A 1 99 ? 11.526 8.333 -5.492 1.00 94.69 99 GLN A N 1
ATOM 822 C CA . GLN A 1 99 ? 12.789 8.346 -4.741 1.00 94.69 99 GLN A CA 1
ATOM 823 C C . GLN A 1 99 ? 12.659 7.613 -3.399 1.00 94.69 99 GLN A C 1
ATOM 825 O O . GLN A 1 99 ? 13.553 6.869 -3.003 1.00 94.69 99 GLN A O 1
ATOM 830 N N . GLN A 1 100 ? 11.523 7.776 -2.713 1.00 90.75 100 GLN A N 1
ATOM 831 C CA . GLN A 1 100 ? 11.266 7.063 -1.460 1.00 90.75 100 GLN A CA 1
ATOM 832 C C . GLN A 1 100 ? 11.085 5.559 -1.693 1.00 90.75 100 GLN A C 1
ATOM 834 O O . GLN A 1 100 ? 11.595 4.759 -0.915 1.00 90.75 100 GLN A O 1
ATOM 839 N N . CYS A 1 101 ? 10.420 5.154 -2.781 1.00 93.38 101 CYS A N 1
ATOM 840 C CA . CYS A 1 101 ? 10.309 3.739 -3.146 1.00 93.38 101 CYS A CA 1
ATOM 841 C C . CYS A 1 101 ? 11.679 3.122 -3.438 1.00 93.38 101 CYS A C 1
ATOM 843 O O . CYS A 1 101 ? 11.914 1.984 -3.053 1.00 93.38 101 CYS A O 1
ATOM 845 N N . LEU A 1 102 ? 12.573 3.866 -4.098 1.00 93.75 102 LEU A N 1
ATOM 846 C CA . LEU A 1 102 ? 13.936 3.421 -4.382 1.00 93.75 102 LEU A CA 1
ATOM 847 C C . LEU A 1 102 ? 14.712 3.139 -3.091 1.00 93.75 102 LEU A C 1
ATOM 849 O O . LEU A 1 102 ? 15.272 2.056 -2.953 1.00 93.75 102 LEU A O 1
ATOM 853 N N . ALA A 1 103 ? 14.687 4.072 -2.135 1.00 90.12 103 ALA A N 1
ATOM 854 C CA . ALA A 1 103 ? 15.337 3.887 -0.837 1.00 90.12 103 ALA A CA 1
ATOM 855 C C . ALA A 1 103 ? 14.766 2.674 -0.078 1.00 90.12 103 ALA A C 1
ATOM 857 O O . ALA A 1 103 ? 15.515 1.823 0.391 1.00 90.12 103 ALA A O 1
ATOM 858 N N . ILE A 1 104 ? 13.434 2.546 -0.027 1.00 90.69 104 ILE A N 1
ATOM 859 C CA . ILE A 1 104 ? 12.765 1.425 0.653 1.00 90.69 104 ILE A CA 1
ATOM 860 C C . ILE A 1 104 ? 13.060 0.081 -0.034 1.00 90.69 104 ILE A C 1
ATOM 862 O O . ILE A 1 104 ? 13.157 -0.936 0.644 1.00 90.69 104 ILE A O 1
ATOM 866 N N . ASP A 1 105 ? 13.166 0.039 -1.365 1.00 93.31 105 ASP A N 1
ATOM 867 C CA . ASP A 1 105 ? 13.448 -1.200 -2.101 1.00 93.31 105 ASP A CA 1
ATOM 868 C C . ASP A 1 105 ? 14.907 -1.652 -1.954 1.00 93.31 105 ASP A C 1
ATOM 870 O O . ASP A 1 105 ? 15.160 -2.856 -1.860 1.00 93.31 105 ASP A O 1
ATOM 874 N N . GLY A 1 106 ? 15.846 -0.698 -1.903 1.00 90.88 106 GLY A N 1
ATOM 875 C CA . GLY A 1 106 ? 17.269 -0.959 -1.671 1.00 90.88 106 GLY A CA 1
ATOM 876 C C . GLY A 1 106 ? 17.542 -1.531 -0.281 1.00 90.88 106 GLY A C 1
ATOM 877 O O . GLY A 1 106 ? 18.216 -2.552 -0.164 1.00 90.88 106 GLY A O 1
ATOM 878 N N . ASP A 1 107 ? 16.923 -0.946 0.746 1.00 88.94 107 ASP A N 1
ATOM 879 C CA . ASP A 1 107 ? 17.074 -1.360 2.146 1.00 88.94 107 ASP A CA 1
ATOM 880 C C . ASP A 1 107 ? 15.880 -2.192 2.642 1.00 88.94 107 ASP A C 1
ATOM 882 O O . ASP A 1 107 ? 15.504 -2.137 3.814 1.00 88.94 107 ASP A O 1
ATOM 886 N N . TYR A 1 108 ? 15.227 -2.944 1.750 1.00 88.12 108 TYR A N 1
ATOM 887 C CA . TYR A 1 108 ? 13.980 -3.628 2.088 1.00 88.12 108 TYR A CA 1
ATOM 888 C C . TYR A 1 108 ? 14.151 -4.578 3.274 1.00 88.12 108 TYR A C 1
ATOM 890 O O . TYR A 1 108 ? 14.935 -5.531 3.231 1.00 88.12 108 TYR A O 1
ATOM 898 N N . ARG A 1 109 ? 13.305 -4.390 4.290 1.00 83.00 109 ARG A N 1
ATOM 899 C CA . ARG A 1 109 ? 13.131 -5.341 5.383 1.00 83.00 109 ARG A CA 1
ATOM 900 C C . ARG A 1 109 ? 11.651 -5.622 5.609 1.00 83.00 109 ARG A C 1
ATOM 902 O O . ARG A 1 109 ? 10.820 -4.717 5.597 1.00 83.00 109 ARG A O 1
ATOM 909 N N . SER A 1 110 ? 11.305 -6.894 5.788 1.00 76.38 110 SER A N 1
ATOM 910 C CA . SER A 1 110 ? 9.909 -7.324 5.934 1.00 76.38 110 SER A CA 1
ATOM 911 C C . SER A 1 110 ? 9.257 -6.784 7.207 1.00 76.38 110 SER A C 1
ATOM 913 O O . SER A 1 110 ? 8.062 -6.506 7.213 1.00 76.38 110 SER A O 1
ATOM 915 N N . ASP A 1 111 ? 10.042 -6.579 8.265 1.00 74.38 111 ASP A N 1
ATOM 916 C CA . ASP A 1 111 ? 9.595 -5.967 9.516 1.00 74.38 111 ASP A CA 1
ATOM 917 C C . ASP A 1 111 ? 9.280 -4.470 9.359 1.00 74.38 111 ASP A C 1
ATOM 919 O O . ASP A 1 111 ? 8.425 -3.954 10.076 1.00 74.38 111 ASP A O 1
ATOM 923 N N . TRP A 1 112 ? 9.884 -3.780 8.381 1.00 68.06 112 TRP A N 1
ATOM 924 C CA . TRP A 1 112 ? 9.701 -2.341 8.126 1.00 68.06 112 TRP A CA 1
ATOM 925 C C . TRP A 1 112 ? 8.337 -1.946 7.582 1.00 68.06 112 TRP A C 1
ATOM 927 O O . TRP A 1 112 ? 8.004 -0.757 7.545 1.00 68.06 112 TRP A O 1
ATOM 937 N N . PHE A 1 113 ? 7.520 -2.921 7.191 1.00 67.12 113 PHE A N 1
ATOM 938 C CA . PHE A 1 113 ? 6.214 -2.622 6.630 1.00 67.12 113 PHE A CA 1
ATOM 939 C C . PHE A 1 113 ? 5.278 -1.924 7.606 1.00 67.12 113 PHE A C 1
ATOM 941 O O . PHE A 1 113 ? 4.441 -1.145 7.147 1.00 67.12 113 PHE A O 1
ATOM 948 N N . GLY A 1 114 ? 5.496 -2.064 8.920 1.00 66.19 114 GLY A N 1
ATOM 949 C CA . GLY A 1 114 ? 4.761 -1.333 9.954 1.00 66.19 114 GLY A CA 1
ATOM 950 C C . GLY A 1 114 ? 3.250 -1.307 9.692 1.00 66.19 114 GLY A C 1
A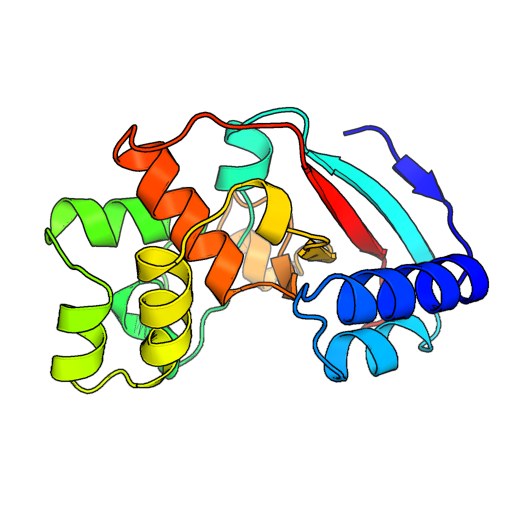TOM 951 O O . GLY A 1 114 ? 2.699 -2.221 9.088 1.00 66.19 114 GLY A O 1
ATOM 952 N N . TRP A 1 115 ? 2.579 -0.229 10.099 1.00 74.75 115 TRP A N 1
ATOM 953 C CA . TRP A 1 115 ? 1.145 -0.063 9.849 1.00 74.75 115 TRP A CA 1
ATOM 954 C C . TRP A 1 115 ? 0.887 0.630 8.511 1.00 74.75 115 TRP A C 1
ATOM 956 O O . TRP A 1 115 ? 1.443 1.695 8.236 1.00 74.75 115 TRP A O 1
ATOM 966 N N . VAL A 1 116 ? 0.046 0.034 7.669 1.00 86.25 116 VAL A N 1
ATOM 967 C CA . VAL A 1 116 ? -0.567 0.701 6.508 1.00 86.25 116 VAL A CA 1
ATOM 968 C C . VAL A 1 116 ? -1.926 1.224 6.958 1.00 86.25 116 VAL A C 1
ATOM 970 O O . VAL A 1 116 ? -2.661 0.507 7.635 1.00 86.25 116 VAL A O 1
ATOM 973 N N . ALA A 1 117 ? -2.269 2.463 6.609 1.00 90.31 117 ALA A N 1
ATOM 974 C CA . ALA A 1 117 ? -3.609 2.979 6.871 1.00 90.31 117 ALA A CA 1
ATOM 975 C C . ALA A 1 117 ? -4.462 2.841 5.615 1.00 90.31 117 ALA A C 1
ATOM 977 O O . ALA A 1 117 ? -4.045 3.244 4.527 1.00 90.31 117 ALA A O 1
ATOM 978 N N . ILE A 1 118 ? -5.663 2.298 5.769 1.00 93.00 118 ILE A N 1
ATOM 979 C CA . ILE A 1 118 ? -6.616 2.085 4.686 1.00 93.00 118 ILE A CA 1
ATOM 980 C C . ILE A 1 118 ? -7.954 2.749 5.005 1.00 93.00 118 ILE A C 1
ATOM 982 O O . ILE A 1 118 ? -8.323 2.928 6.163 1.00 93.00 118 ILE A O 1
ATOM 986 N N . THR A 1 119 ? -8.709 3.114 3.978 1.00 92.75 119 THR A N 1
ATOM 987 C CA . THR A 1 119 ? -10.050 3.692 4.129 1.00 92.75 119 THR A CA 1
ATOM 988 C C . THR A 1 119 ? -10.998 3.113 3.077 1.00 92.75 119 THR A C 1
ATOM 990 O O . THR A 1 119 ? -10.533 2.718 2.002 1.00 92.75 119 THR A O 1
ATOM 993 N N . PRO A 1 120 ? -12.309 2.975 3.355 1.00 92.69 120 PRO A N 1
ATOM 994 C CA . PRO A 1 120 ? -13.257 2.488 2.361 1.00 92.69 120 PRO A CA 1
ATOM 995 C C . PRO A 1 120 ? -13.241 3.329 1.083 1.00 92.69 120 PRO A C 1
ATOM 997 O O . PRO A 1 120 ? -13.132 4.553 1.137 1.00 92.69 120 PRO A O 1
ATOM 1000 N N . LEU A 1 121 ? -13.407 2.662 -0.059 1.00 91.56 121 LEU A N 1
ATOM 1001 C CA . LEU A 1 121 ? -13.509 3.333 -1.354 1.00 91.56 121 LEU A CA 1
ATOM 1002 C C . LEU A 1 121 ? -14.772 4.188 -1.440 1.00 91.56 121 LEU A C 1
ATOM 1004 O O . LEU A 1 121 ? -15.869 3.708 -1.125 1.00 91.56 121 LEU A O 1
ATOM 1008 N N . ILE A 1 122 ? -14.636 5.401 -1.973 1.00 90.12 122 ILE A N 1
ATOM 1009 C CA . ILE A 1 122 ? -15.797 6.190 -2.403 1.00 90.12 122 ILE A CA 1
ATOM 1010 C C . ILE A 1 122 ? -16.384 5.612 -3.707 1.00 90.12 122 ILE A C 1
ATOM 1012 O O . ILE A 1 122 ? -15.694 4.878 -4.423 1.00 90.12 122 ILE A O 1
ATOM 1016 N N . PRO A 1 123 ? -17.645 5.932 -4.069 1.00 90.38 123 PRO A N 1
ATOM 1017 C CA . PRO A 1 123 ? -18.280 5.377 -5.268 1.00 90.38 123 PRO A CA 1
ATOM 1018 C C . PRO A 1 123 ? -17.472 5.573 -6.559 1.00 90.38 123 PRO A C 1
ATOM 1020 O O . PRO A 1 123 ? -17.368 4.642 -7.355 1.00 90.38 123 PRO A O 1
ATOM 1023 N N . ALA A 1 124 ? -16.845 6.742 -6.735 1.00 87.75 124 ALA A N 1
ATOM 1024 C CA . ALA A 1 124 ? -15.995 7.025 -7.892 1.00 87.75 124 ALA A CA 1
ATOM 1025 C C . ALA A 1 124 ? -14.787 6.070 -7.969 1.00 87.75 124 ALA A C 1
ATOM 1027 O O . ALA A 1 124 ? -14.593 5.406 -8.984 1.00 87.75 124 ALA A O 1
ATOM 1028 N N . GLU A 1 125 ? -14.040 5.902 -6.874 1.00 89.94 125 GLU A N 1
ATOM 1029 C CA . GLU A 1 125 ? -12.882 4.993 -6.809 1.00 89.94 125 GLU A CA 1
ATOM 1030 C C . GLU A 1 125 ? -13.279 3.536 -7.075 1.00 89.94 125 GLU A C 1
ATOM 1032 O O . GLU A 1 125 ? -12.585 2.815 -7.792 1.00 89.94 125 GLU A O 1
ATOM 1037 N N . ARG A 1 126 ? -14.428 3.111 -6.536 1.00 90.81 126 ARG A N 1
ATOM 1038 C CA . ARG A 1 126 ? -14.971 1.766 -6.762 1.00 90.81 126 ARG A CA 1
ATOM 1039 C C . ARG A 1 126 ? -15.334 1.538 -8.228 1.00 90.81 126 ARG A C 1
ATOM 1041 O O . ARG A 1 126 ? -15.124 0.441 -8.735 1.00 90.81 126 ARG A O 1
ATOM 1048 N N . SER A 1 127 ? -15.867 2.557 -8.903 1.00 89.44 127 SER A N 1
ATOM 1049 C CA . SER A 1 127 ? -16.199 2.469 -10.328 1.00 89.44 127 SER A CA 1
ATOM 1050 C C . SER A 1 127 ? -14.952 2.364 -11.213 1.00 89.44 127 SER A C 1
ATOM 1052 O O . SER A 1 127 ? -14.935 1.575 -12.153 1.00 89.44 127 SER A O 1
ATOM 1054 N N . GLU A 1 128 ? -13.882 3.088 -10.872 1.00 88.50 128 GLU A N 1
ATOM 1055 C CA . GLU A 1 128 ? -12.613 3.066 -11.611 1.00 88.50 128 GLU A CA 1
ATOM 1056 C C . GLU A 1 128 ? -11.816 1.779 -11.380 1.00 88.50 128 GLU A C 1
ATOM 1058 O O . GLU A 1 128 ? -11.094 1.316 -12.261 1.00 88.50 128 GLU A O 1
ATOM 1063 N N . THR A 1 129 ? -11.907 1.202 -10.178 1.00 90.56 129 THR A N 1
ATOM 1064 C CA . THR A 1 129 ? -11.169 -0.008 -9.796 1.00 90.56 129 THR A CA 1
ATOM 1065 C C . THR A 1 129 ? -12.120 -1.036 -9.172 1.00 90.56 129 THR A C 1
ATOM 1067 O O . THR A 1 129 ? -12.114 -1.217 -7.955 1.00 90.56 129 THR A O 1
ATOM 1070 N N . PRO A 1 130 ? -12.921 -1.765 -9.980 1.00 89.62 130 PRO A N 1
ATOM 1071 C CA . PRO A 1 130 ? -13.967 -2.666 -9.474 1.00 89.62 130 PRO A CA 1
ATOM 1072 C C . PRO A 1 130 ? -13.464 -3.826 -8.608 1.00 89.62 130 PRO A C 1
ATOM 1074 O O . PRO A 1 130 ? -14.214 -4.375 -7.807 1.00 89.62 130 PRO A O 1
ATOM 1077 N N . ARG A 1 131 ? -12.195 -4.216 -8.778 1.00 92.31 131 ARG A N 1
ATOM 1078 C CA . ARG A 1 131 ? -11.529 -5.246 -7.960 1.00 92.31 131 ARG A CA 1
ATOM 1079 C C . ARG A 1 131 ? -10.920 -4.691 -6.672 1.00 92.31 131 ARG A C 1
ATOM 1081 O O . ARG A 1 131 ? -10.434 -5.464 -5.857 1.00 92.31 131 ARG A O 1
ATOM 1088 N N . GLY A 1 132 ? -10.926 -3.371 -6.514 1.00 93.00 132 GLY A N 1
ATOM 1089 C CA . GLY A 1 132 ? -10.364 -2.681 -5.370 1.00 93.00 132 GLY A CA 1
ATOM 1090 C C . GLY A 1 132 ? -11.160 -2.936 -4.097 1.00 93.00 132 GLY A C 1
ATOM 1091 O O . GLY A 1 132 ? -12.391 -2.884 -4.111 1.00 93.00 132 GLY A O 1
ATOM 1092 N N . SER A 1 133 ? -10.462 -3.168 -2.987 1.00 94.12 133 SER A N 1
ATOM 1093 C CA . SER A 1 133 ? -11.088 -3.371 -1.676 1.00 94.12 133 SER A CA 1
ATOM 1094 C C . SER A 1 133 ? -11.143 -2.074 -0.857 1.00 94.12 133 SER A C 1
ATOM 1096 O O . SER A 1 133 ? -12.227 -1.585 -0.531 1.00 94.12 133 SER A O 1
ATOM 1098 N N . TYR A 1 134 ? -9.978 -1.491 -0.572 1.00 95.25 134 TYR A N 1
ATOM 1099 C CA . TYR A 1 134 ? -9.796 -0.282 0.233 1.00 95.25 134 TYR A CA 1
ATOM 1100 C C . TYR A 1 134 ? -8.735 0.630 -0.373 1.00 95.25 134 TYR A C 1
ATOM 1102 O O . TYR A 1 134 ? -7.805 0.155 -1.018 1.00 95.25 134 TYR A O 1
ATOM 1110 N N . TYR A 1 135 ? -8.850 1.933 -0.138 1.00 94.12 135 TYR A N 1
ATOM 1111 C CA . TYR A 1 135 ? -7.863 2.922 -0.558 1.00 94.12 135 TYR A CA 1
ATOM 1112 C C . TYR A 1 135 ? -6.724 3.008 0.458 1.00 94.12 135 TYR A C 1
ATOM 1114 O O . TYR A 1 135 ? -6.982 3.122 1.657 1.00 94.12 135 TYR A O 1
ATOM 1122 N N . ILE A 1 136 ? -5.475 3.008 -0.010 1.00 93.12 136 ILE A N 1
ATOM 1123 C CA . ILE A 1 136 ? -4.293 3.199 0.840 1.00 93.12 136 ILE A CA 1
ATOM 1124 C C . ILE A 1 136 ? -4.174 4.680 1.191 1.00 93.12 136 ILE A C 1
ATOM 1126 O O . ILE A 1 136 ? -3.791 5.505 0.362 1.00 93.12 136 ILE A O 1
ATOM 1130 N N . TYR A 1 137 ? -4.510 5.006 2.434 1.00 89.12 137 TYR A N 1
ATOM 1131 C CA . TYR A 1 137 ? -4.432 6.356 2.971 1.00 89.12 137 TYR A CA 1
ATOM 1132 C C . TYR A 1 137 ? -2.999 6.739 3.352 1.00 89.12 137 TYR A C 1
ATOM 1134 O O . TYR A 1 137 ? -2.547 7.825 3.001 1.00 89.12 137 TYR A O 1
ATOM 1142 N N . ASP A 1 138 ? -2.289 5.835 4.031 1.00 87.75 138 ASP A N 1
ATOM 1143 C CA . ASP A 1 138 ? -0.891 6.013 4.429 1.00 87.75 138 ASP A CA 1
ATOM 1144 C C . ASP A 1 138 ? -0.080 4.737 4.177 1.00 87.75 138 ASP A C 1
ATOM 1146 O O . ASP A 1 138 ? -0.613 3.628 4.183 1.00 87.75 138 ASP A O 1
ATOM 1150 N N . GLY A 1 139 ? 1.224 4.892 3.947 1.00 88.56 139 GLY A N 1
ATOM 1151 C CA . GLY A 1 139 ? 2.111 3.788 3.591 1.00 88.56 139 GLY A CA 1
ATOM 1152 C C . GLY A 1 139 ? 2.136 3.473 2.096 1.00 88.56 139 GLY A C 1
ATOM 1153 O O . GLY A 1 139 ? 2.437 2.345 1.704 1.00 88.56 139 GLY A O 1
ATOM 1154 N N . VAL A 1 140 ? 1.841 4.457 1.245 1.00 91.19 140 VAL A N 1
ATOM 1155 C CA . VAL A 1 140 ? 1.760 4.293 -0.216 1.00 91.19 140 VAL A CA 1
ATOM 1156 C C . VAL A 1 140 ? 3.069 3.811 -0.856 1.00 91.19 140 VAL A C 1
ATOM 1158 O O . VAL A 1 140 ? 3.018 2.929 -1.713 1.00 91.19 140 VAL A O 1
ATOM 1161 N N . HIS A 1 141 ? 4.229 4.339 -0.443 1.00 91.94 141 HIS A N 1
ATOM 1162 C CA . HIS A 1 141 ? 5.532 3.978 -1.024 1.00 91.94 141 HIS A CA 1
ATOM 1163 C C . HIS A 1 141 ? 5.949 2.558 -0.644 1.00 91.94 141 HIS A C 1
ATOM 1165 O O . HIS A 1 141 ? 6.275 1.756 -1.515 1.00 91.94 141 HIS A O 1
ATOM 1171 N N . LYS A 1 142 ? 5.870 2.212 0.647 1.00 90.88 142 LYS A N 1
ATOM 1172 C CA . LYS A 1 142 ? 6.132 0.839 1.088 1.00 90.88 142 LYS A CA 1
ATOM 1173 C C . LYS A 1 142 ? 5.176 -0.122 0.384 1.00 90.88 142 LYS A C 1
ATOM 1175 O O . LYS A 1 142 ? 5.633 -1.024 -0.298 1.00 90.88 142 LYS A O 1
ATOM 1180 N N . SER A 1 143 ? 3.871 0.141 0.377 1.00 94.19 143 SER A N 1
ATOM 1181 C CA . SER A 1 143 ? 2.887 -0.758 -0.243 1.00 94.19 143 SER A CA 1
ATOM 1182 C C . SER A 1 143 ? 3.226 -1.155 -1.688 1.00 94.19 143 SER A C 1
ATOM 1184 O O . SER A 1 143 ? 3.187 -2.341 -2.016 1.00 94.19 143 SER A O 1
ATOM 1186 N N . ILE A 1 144 ? 3.650 -0.205 -2.535 1.00 95.38 144 ILE A N 1
ATOM 1187 C CA . ILE A 1 144 ? 4.048 -0.531 -3.914 1.00 95.38 144 ILE A CA 1
ATOM 1188 C C . ILE A 1 144 ? 5.371 -1.308 -3.997 1.00 95.38 144 ILE A C 1
ATOM 1190 O O . ILE A 1 144 ? 5.516 -2.165 -4.868 1.00 95.38 144 ILE A O 1
ATOM 1194 N N . VAL A 1 145 ? 6.322 -1.062 -3.090 1.00 94.75 145 VAL A N 1
ATOM 1195 C CA . VAL A 1 145 ? 7.584 -1.818 -3.017 1.00 94.75 145 VAL A CA 1
ATOM 1196 C C . VAL A 1 145 ? 7.307 -3.283 -2.678 1.00 94.75 145 VAL A C 1
ATOM 1198 O O . VAL A 1 145 ? 7.790 -4.167 -3.383 1.00 94.75 145 VAL A O 1
ATOM 1201 N N . LEU A 1 146 ? 6.482 -3.569 -1.665 1.00 94.75 146 LEU A N 1
ATOM 1202 C CA . LEU A 1 146 ? 6.127 -4.958 -1.340 1.00 94.75 146 LEU A CA 1
ATOM 1203 C C . LEU A 1 146 ? 5.348 -5.610 -2.473 1.00 94.75 146 LEU A C 1
ATOM 1205 O O . LEU A 1 146 ? 5.685 -6.726 -2.848 1.00 94.75 146 LEU A O 1
ATOM 1209 N N . ALA A 1 147 ? 4.387 -4.912 -3.082 1.00 96.38 147 ALA A N 1
ATOM 1210 C CA . ALA A 1 147 ? 3.657 -5.445 -4.230 1.00 96.38 147 ALA A CA 1
ATOM 1211 C C . ALA A 1 147 ? 4.596 -5.832 -5.389 1.00 96.38 147 ALA A C 1
ATOM 1213 O O . ALA A 1 147 ? 4.478 -6.927 -5.942 1.00 96.38 147 ALA A O 1
ATOM 1214 N N . LYS A 1 148 ? 5.583 -4.981 -5.714 1.00 96.25 148 LYS A N 1
ATOM 1215 C CA . LYS A 1 148 ? 6.634 -5.283 -6.702 1.00 96.25 148 LYS A CA 1
ATOM 1216 C C . LYS A 1 148 ? 7.413 -6.547 -6.320 1.00 96.25 148 LYS A C 1
ATOM 1218 O O . LYS A 1 148 ? 7.589 -7.427 -7.163 1.00 96.25 148 LYS A O 1
ATOM 1223 N N . ARG A 1 149 ? 7.891 -6.641 -5.076 1.00 95.00 149 ARG A N 1
ATOM 1224 C CA . ARG A 1 149 ? 8.730 -7.760 -4.613 1.00 95.00 149 ARG A CA 1
ATOM 1225 C C . ARG A 1 149 ? 7.966 -9.081 -4.553 1.00 95.00 149 ARG A C 1
ATOM 1227 O O . ARG A 1 149 ? 8.521 -10.098 -4.960 1.00 95.00 149 ARG A O 1
ATOM 1234 N N . LEU A 1 150 ? 6.707 -9.062 -4.110 1.00 95.50 150 LEU A N 1
ATOM 1235 C CA . LEU A 1 150 ? 5.813 -10.227 -4.122 1.00 95.50 150 LEU A CA 1
ATOM 1236 C C . LEU A 1 150 ? 5.617 -10.742 -5.549 1.00 95.50 150 LEU A C 1
ATOM 1238 O O . LEU A 1 150 ? 5.861 -11.914 -5.826 1.00 95.50 150 LEU A O 1
ATOM 1242 N N . LEU A 1 151 ? 5.294 -9.847 -6.489 1.00 95.31 151 LEU A N 1
ATOM 1243 C CA . LEU A 1 151 ? 5.079 -10.221 -7.889 1.00 95.31 151 LEU A CA 1
ATOM 1244 C C . LEU A 1 151 ? 6.348 -10.794 -8.544 1.00 95.31 151 LEU A C 1
ATOM 1246 O O . LEU A 1 151 ? 6.270 -11.712 -9.358 1.00 95.31 151 LEU A O 1
ATOM 1250 N N . ARG A 1 152 ? 7.523 -10.278 -8.163 1.00 93.88 152 ARG A N 1
ATOM 1251 C CA . ARG A 1 152 ? 8.835 -10.781 -8.600 1.00 93.88 152 ARG A CA 1
ATOM 1252 C C . ARG A 1 152 ? 9.330 -11.990 -7.790 1.00 93.88 152 ARG A C 1
ATOM 1254 O O . ARG A 1 152 ? 10.442 -12.447 -8.035 1.00 93.88 152 ARG A O 1
ATOM 1261 N N . LYS A 1 153 ? 8.537 -12.511 -6.843 1.00 94.50 153 LYS A N 1
ATOM 1262 C CA . LYS A 1 153 ? 8.884 -13.629 -5.941 1.00 94.50 153 LYS A CA 1
ATOM 1263 C C . LYS A 1 153 ? 10.186 -13.412 -5.155 1.00 94.50 153 LYS A C 1
ATOM 1265 O O . LYS A 1 153 ? 10.893 -14.359 -4.830 1.00 94.50 153 LYS A O 1
ATOM 1270 N N . GLN A 1 154 ? 10.507 -12.157 -4.856 1.00 94.12 154 GLN A N 1
ATOM 1271 C CA . GLN A 1 154 ? 11.701 -11.764 -4.097 1.00 94.12 154 GLN A CA 1
ATOM 1272 C C . GLN A 1 154 ? 11.473 -11.809 -2.581 1.00 94.12 154 GLN A C 1
ATOM 1274 O O . GLN A 1 154 ? 12.423 -11.726 -1.809 1.00 94.12 154 GLN A O 1
ATOM 1279 N N . THR A 1 155 ? 10.215 -11.886 -2.151 1.00 93.31 155 THR A N 1
ATOM 1280 C CA . THR A 1 155 ? 9.806 -12.020 -0.751 1.00 93.31 155 THR A CA 1
ATOM 1281 C C . THR A 1 155 ? 8.505 -12.816 -0.679 1.00 93.31 155 THR A C 1
ATOM 1283 O O . THR A 1 155 ? 7.764 -12.870 -1.663 1.00 93.31 155 THR A O 1
ATOM 1286 N N . GLY A 1 156 ? 8.234 -13.432 0.470 1.00 92.88 156 GLY A N 1
ATOM 1287 C CA . GLY A 1 156 ? 6.953 -14.075 0.758 1.00 92.88 156 GLY A CA 1
ATOM 1288 C C . GLY A 1 156 ? 5.990 -13.107 1.438 1.00 92.88 156 GLY A C 1
ATOM 1289 O O . GLY A 1 156 ? 6.414 -12.234 2.197 1.00 92.88 156 GLY A O 1
ATOM 1290 N N . TYR A 1 157 ? 4.691 -13.267 1.187 1.00 93.75 157 TYR A N 1
ATOM 1291 C CA . TYR A 1 157 ? 3.682 -12.516 1.923 1.00 93.75 157 TYR A CA 1
ATOM 1292 C C . TYR A 1 157 ? 3.630 -12.971 3.384 1.00 93.75 157 TYR A C 1
ATOM 1294 O O . TYR A 1 157 ? 3.748 -14.162 3.680 1.00 93.75 157 TYR A O 1
ATOM 1302 N N . GLN A 1 158 ? 3.445 -12.014 4.286 1.00 90.81 158 GLN A N 1
ATOM 1303 C CA . GLN A 1 158 ? 3.126 -12.242 5.689 1.00 90.81 158 GLN A CA 1
ATOM 1304 C C . GLN A 1 158 ? 1.866 -11.430 6.007 1.00 90.81 158 GLN A C 1
ATOM 1306 O O . GLN A 1 158 ? 1.751 -10.317 5.480 1.00 90.81 158 GLN A O 1
ATOM 1311 N N . PRO A 1 159 ? 0.944 -11.956 6.836 1.00 91.00 159 PRO A N 1
ATOM 1312 C CA . PRO A 1 159 ? -0.224 -11.204 7.270 1.00 91.00 159 PRO A CA 1
ATOM 1313 C C . PRO A 1 159 ? 0.159 -9.826 7.808 1.00 91.00 159 PRO A C 1
ATOM 1315 O O . PRO A 1 159 ? 1.150 -9.682 8.529 1.00 91.00 159 PRO A O 1
ATOM 1318 N N . LEU A 1 160 ? -0.613 -8.812 7.419 1.00 88.88 160 LEU A N 1
ATOM 1319 C CA . LEU A 1 160 ? -0.323 -7.420 7.743 1.00 88.88 160 LEU A CA 1
ATOM 1320 C C . LEU A 1 160 ? -1.452 -6.823 8.580 1.00 88.88 160 LEU A C 1
ATOM 1322 O O . LEU A 1 160 ? -2.593 -6.736 8.125 1.00 88.88 160 LEU A O 1
ATOM 1326 N N . GLU A 1 161 ? -1.108 -6.348 9.774 1.00 87.56 161 GL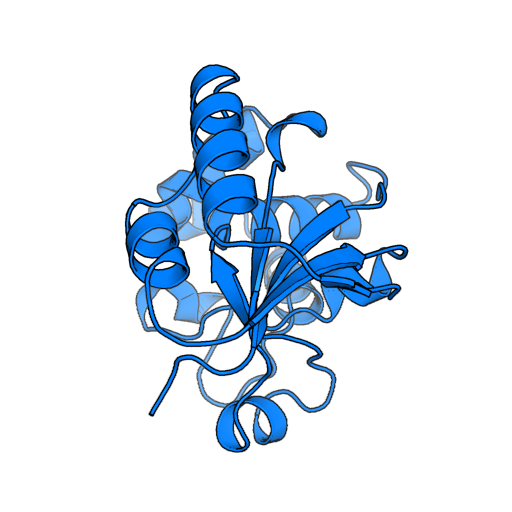U A N 1
ATOM 1327 C CA . GLU A 1 161 ? -1.992 -5.509 10.579 1.00 87.56 161 GLU A CA 1
ATOM 1328 C C . GLU A 1 161 ? -2.073 -4.105 9.951 1.00 87.56 161 GLU A C 1
ATOM 1330 O O . GLU A 1 161 ? -1.058 -3.441 9.718 1.00 87.56 161 GLU A O 1
ATOM 1335 N N . VAL A 1 162 ? -3.289 -3.653 9.646 1.00 89.50 162 VAL A N 1
ATOM 1336 C CA . VAL A 1 162 ? -3.559 -2.358 9.019 1.00 89.50 162 VAL A CA 1
ATOM 1337 C C . VAL A 1 162 ? -4.613 -1.579 9.799 1.00 89.50 162 VAL A C 1
ATOM 1339 O O . VAL A 1 162 ? -5.520 -2.139 10.420 1.00 89.50 162 VAL A O 1
ATOM 1342 N N . LEU A 1 163 ? -4.494 -0.254 9.760 1.00 90.19 163 LEU A N 1
ATOM 1343 C CA . LEU A 1 163 ? -5.431 0.657 10.404 1.00 90.19 163 LEU A CA 1
ATOM 1344 C C . LEU A 1 163 ? -6.530 1.043 9.421 1.00 90.19 163 LEU A C 1
ATOM 1346 O O . LEU A 1 163 ? -6.285 1.772 8.461 1.00 90.19 163 LEU A O 1
ATOM 1350 N N . LEU A 1 164 ? -7.749 0.587 9.675 1.00 91.75 164 LEU A N 1
ATOM 1351 C CA . LEU A 1 164 ? -8.924 0.948 8.897 1.00 91.75 164 LEU A CA 1
ATOM 1352 C C . LEU A 1 164 ? -9.592 2.208 9.468 1.00 91.75 164 LEU A C 1
ATOM 1354 O O . LEU A 1 164 ? -10.030 2.240 10.619 1.00 91.75 164 LEU A O 1
ATOM 1358 N N . LEU A 1 165 ? -9.700 3.227 8.616 1.00 90.44 165 LEU A N 1
ATOM 1359 C CA . LEU A 1 165 ? -10.320 4.523 8.884 1.00 90.44 165 LEU A CA 1
ATOM 1360 C C . LEU A 1 165 ? -11.737 4.561 8.270 1.00 90.44 165 LEU A C 1
ATOM 1362 O O . LEU A 1 165 ? -11.878 4.772 7.062 1.00 90.44 165 LEU A O 1
ATOM 1366 N N . GLU A 1 166 ? -12.786 4.361 9.080 1.00 85.94 166 GLU A N 1
ATOM 1367 C CA . GLU A 1 166 ? -14.203 4.393 8.656 1.00 85.94 166 GLU A CA 1
ATOM 1368 C C . GLU A 1 166 ? -14.909 5.702 9.062 1.00 85.94 166 GLU A C 1
ATOM 1370 O O . GLU A 1 166 ? -14.605 6.308 10.095 1.00 85.94 166 GLU A O 1
ATOM 1375 N N . PRO A 1 167 ? -15.853 6.159 8.222 1.00 70.44 167 PRO A N 1
ATOM 1376 C CA . PRO A 1 167 ? -15.752 7.404 7.469 1.00 70.44 167 PRO A CA 1
ATOM 1377 C C . PRO A 1 167 ? -15.493 8.632 8.353 1.00 70.44 167 PRO A C 1
ATOM 1379 O O . PRO A 1 167 ? -16.258 8.944 9.263 1.00 70.44 167 PRO A O 1
ATOM 1382 N N . ARG A 1 168 ? -14.423 9.359 8.007 1.00 61.69 168 ARG A N 1
ATOM 1383 C CA . ARG A 1 168 ? -14.042 10.672 8.569 1.00 61.69 168 ARG A CA 1
ATOM 1384 C C . ARG A 1 168 ? -14.086 11.802 7.535 1.00 61.69 168 ARG A C 1
ATOM 1386 O O . ARG A 1 168 ? -13.821 12.958 7.852 1.00 61.69 168 ARG A O 1
ATOM 1393 N N . ARG A 1 169 ? -14.432 11.455 6.290 1.00 55.19 169 ARG A N 1
ATOM 1394 C CA . ARG A 1 169 ? -14.585 12.372 5.158 1.00 55.19 169 ARG A CA 1
ATOM 1395 C C . ARG A 1 169 ? -16.060 12.765 5.039 1.00 55.19 169 ARG A C 1
ATOM 1397 O O . ARG A 1 169 ? -16.906 11.893 4.847 1.00 55.19 169 ARG A O 1
ATOM 1404 N N . ARG A 1 170 ? -16.346 14.059 5.183 1.00 47.16 170 ARG A N 1
ATOM 1405 C CA . ARG A 1 170 ? -17.496 14.709 4.546 1.00 47.16 170 ARG A CA 1
ATOM 1406 C C . ARG A 1 170 ? -16.985 15.446 3.322 1.00 47.16 170 ARG A C 1
ATOM 1408 O O . ARG A 1 170 ? -15.877 16.016 3.440 1.00 47.16 170 ARG A O 1
#

Foldseek 3Di:
DDKDWDALVVVVVVQVVCVVVVADDDVVVNVLSPFDDTKIKDKPADPLLLQLAFADDDPLLCQQVPPLAAGGLLSSLVSCVVVVDDLVNVVVVPRVVSVLLNVCLVVPDPVNQAAWEWEADDPVNCVSHVSHGTYGPPSRSVSSSVSNCVVVVVDDDDMHTYMYTYDRDD

Radius of gyration: 15.52 Å; chains: 1; bounding box: 36×29×41 Å

Sequence (170 aa):
MKREKITVEVAERRLPQHQERGFHVDTRLLQEITKPGQLFLVELETEKEFLDLVWQANDRTRPLAPCGQPRTLLDCARRLAAFDWSFEVLVYAGYPWFQQCLAIDGDYRSDWFGWVAITPLIPAERSETPRGSYYIYDGVHKSIVLAKRLLRKQTGYQPLEVLLLEPRRR